Protein AF-A0ABD0Q8F1-F1 (afdb_monomer)

Structure (mmCIF, N/CA/C/O backbone):
data_AF-A0ABD0Q8F1-F1
#
_entry.id   AF-A0ABD0Q8F1-F1
#
loop_
_atom_site.group_PDB
_atom_site.id
_atom_site.type_symbol
_atom_site.label_atom_id
_atom_site.label_alt_id
_atom_site.label_comp_id
_atom_site.label_asym_id
_atom_site.label_entity_id
_atom_site.label_seq_id
_atom_site.pdbx_PDB_ins_code
_atom_site.Cartn_x
_atom_site.Cartn_y
_atom_site.Cartn_z
_atom_site.occupancy
_atom_site.B_iso_or_equiv
_atom_site.auth_seq_id
_atom_site.auth_comp_id
_atom_site.auth_asym_id
_atom_site.auth_atom_id
_atom_site.pdbx_PDB_model_num
ATOM 1 N N . MET A 1 1 ? 2.020 20.672 23.307 1.00 66.81 1 MET A N 1
ATOM 2 C CA . MET A 1 1 ? 1.617 19.464 22.562 1.00 66.81 1 MET A CA 1
ATOM 3 C C . MET A 1 1 ? 1.369 18.259 23.463 1.00 66.81 1 MET A C 1
ATOM 5 O O . MET A 1 1 ? 0.350 17.664 23.202 1.00 66.81 1 MET A O 1
ATOM 9 N N . LYS A 1 2 ? 2.127 17.978 24.544 1.00 84.62 2 LYS A N 1
ATOM 10 C CA . LYS A 1 2 ? 1.767 17.025 25.640 1.00 84.62 2 LYS A CA 1
ATOM 11 C C . LYS A 1 2 ? 0.904 15.825 25.170 1.00 84.62 2 LYS A C 1
ATOM 13 O O . LYS A 1 2 ? 1.279 15.188 24.199 1.00 84.62 2 LYS A O 1
ATOM 18 N N . GLU A 1 3 ? -0.254 15.592 25.784 1.00 91.06 3 GLU A N 1
ATOM 19 C CA . GLU A 1 3 ? -1.207 14.529 25.414 1.00 91.06 3 GLU A CA 1
ATOM 20 C C . GLU A 1 3 ? -2.089 14.873 24.198 1.00 91.06 3 GLU A C 1
ATOM 22 O O . GLU A 1 3 ? -2.917 14.076 23.775 1.00 91.06 3 GLU A O 1
ATOM 27 N N . ASN A 1 4 ? -1.942 16.068 23.621 1.00 94.69 4 ASN A N 1
ATOM 28 C CA . ASN A 1 4 ? -2.780 16.535 22.513 1.00 94.69 4 ASN A CA 1
ATOM 29 C C . ASN A 1 4 ? -2.242 16.097 21.138 1.00 94.69 4 ASN A C 1
ATOM 31 O O . ASN A 1 4 ? -2.819 16.468 20.119 1.00 94.69 4 ASN A O 1
ATOM 35 N N . PHE A 1 5 ? -1.117 15.380 21.087 1.00 96.12 5 PHE A N 1
ATOM 36 C CA . PHE A 1 5 ? -0.529 14.874 19.850 1.00 96.12 5 PHE A CA 1
ATOM 37 C C . PHE A 1 5 ? 0.034 13.468 20.063 1.00 96.12 5 PHE A C 1
ATOM 39 O O . PHE A 1 5 ? 0.900 13.2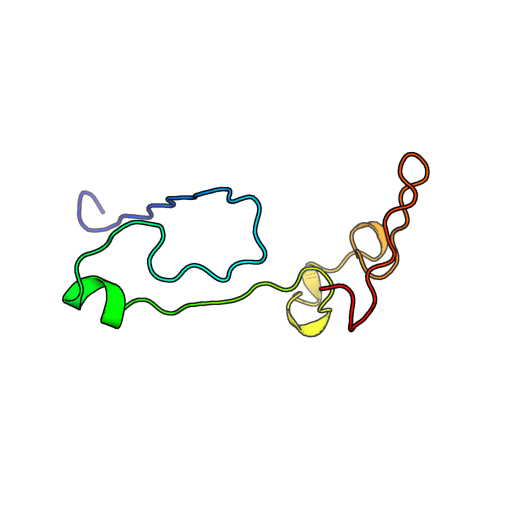70 20.912 1.00 96.12 5 PHE A O 1
ATOM 46 N N . LEU A 1 6 ? -0.426 12.513 19.255 1.00 95.38 6 LEU A N 1
ATOM 47 C CA . LEU A 1 6 ? 0.040 11.130 19.257 1.00 95.38 6 LEU A CA 1
ATOM 48 C C . LEU A 1 6 ? 0.037 10.589 17.825 1.00 95.38 6 LEU A C 1
ATOM 50 O O . LEU A 1 6 ? -0.967 10.694 17.124 1.00 95.38 6 LEU A O 1
ATOM 54 N N . ILE A 1 7 ? 1.138 9.955 17.426 1.00 97.19 7 ILE A N 1
ATOM 55 C CA . ILE A 1 7 ? 1.191 9.061 16.266 1.00 97.19 7 ILE A CA 1
ATOM 56 C C . ILE A 1 7 ? 1.600 7.692 16.798 1.00 97.19 7 ILE A C 1
ATOM 58 O O . ILE A 1 7 ? 2.650 7.559 17.426 1.00 97.19 7 ILE A O 1
ATOM 62 N N . LYS A 1 8 ? 0.765 6.682 16.559 1.00 96.62 8 LYS A N 1
ATOM 63 C CA . LYS A 1 8 ? 1.018 5.295 16.950 1.00 96.62 8 LYS A CA 1
ATOM 64 C C . LYS A 1 8 ? 0.945 4.417 15.707 1.00 96.62 8 LYS A C 1
ATOM 66 O O . LYS A 1 8 ? -0.031 4.493 14.969 1.00 96.62 8 LYS A O 1
ATOM 71 N N . ILE A 1 9 ? 1.974 3.600 15.496 1.00 98.06 9 ILE A N 1
ATOM 72 C CA . ILE A 1 9 ? 2.035 2.622 14.408 1.00 98.06 9 ILE A CA 1
ATOM 73 C C . ILE A 1 9 ? 2.106 1.241 15.049 1.00 98.06 9 ILE A C 1
ATOM 75 O O . ILE A 1 9 ? 3.050 0.930 15.773 1.00 98.06 9 ILE A O 1
ATOM 79 N N . GLU A 1 10 ? 1.089 0.429 14.797 1.00 97.94 10 GLU A N 1
ATOM 80 C CA . GLU A 1 10 ? 1.008 -0.964 15.228 1.00 97.94 10 GLU A CA 1
ATOM 81 C C . GLU A 1 10 ? 0.981 -1.824 13.963 1.00 97.94 10 GLU A C 1
ATOM 83 O O . GLU A 1 10 ? 0.297 -1.484 13.001 1.00 97.94 10 GLU A O 1
ATOM 88 N N . THR A 1 11 ? 1.753 -2.912 13.913 1.00 98.06 11 THR A N 1
ATOM 89 C CA . THR A 1 11 ? 1.924 -3.689 12.673 1.00 98.06 11 THR A CA 1
ATOM 90 C C . THR A 1 11 ? 1.946 -5.184 12.948 1.00 98.06 11 THR A C 1
ATOM 92 O O . THR A 1 11 ? 2.669 -5.653 13.827 1.00 98.06 11 THR A O 1
ATOM 95 N N . TRP A 1 12 ? 1.190 -5.937 12.149 1.00 98.12 12 TRP A N 1
ATOM 96 C CA . TRP A 1 12 ? 1.228 -7.396 12.099 1.00 98.12 12 TRP A CA 1
ATOM 97 C C . TRP A 1 12 ? 1.744 -7.869 10.742 1.00 98.12 12 TRP A C 1
ATOM 99 O O . TRP A 1 12 ? 1.202 -7.500 9.707 1.00 98.12 12 TRP A O 1
ATOM 109 N N . HIS A 1 13 ? 2.746 -8.748 10.754 1.00 97.94 13 HIS A N 1
ATOM 110 C CA . HIS A 1 13 ? 3.175 -9.478 9.562 1.00 97.94 13 HIS A CA 1
ATOM 111 C C . HIS A 1 13 ? 2.456 -10.828 9.540 1.00 97.94 13 HIS A C 1
ATOM 113 O O . HIS A 1 13 ? 2.644 -11.644 10.448 1.00 97.94 13 HIS A O 1
ATOM 119 N N . LYS A 1 14 ? 1.608 -11.058 8.535 1.00 97.06 14 LYS A N 1
ATOM 120 C CA . LYS A 1 14 ? 0.868 -12.313 8.353 1.00 97.06 14 LYS A CA 1
ATOM 121 C C . LYS A 1 14 ? 1.326 -13.010 7.068 1.00 97.06 14 LYS A C 1
ATOM 123 O O . LYS A 1 14 ? 1.620 -12.326 6.091 1.00 97.06 14 LYS A O 1
ATOM 128 N N . PRO A 1 15 ? 1.414 -14.351 7.052 1.00 97.69 15 PRO A N 1
ATOM 129 C CA . PRO A 1 15 ? 1.750 -15.114 5.852 1.00 97.69 15 PRO A CA 1
ATOM 130 C C . PRO A 1 15 ? 0.508 -15.302 4.957 1.00 97.69 15 PRO A C 1
ATOM 132 O O . PRO A 1 15 ? 0.128 -16.430 4.653 1.00 97.69 15 PRO A O 1
ATOM 135 N N . ASP A 1 16 ? -0.152 -14.204 4.587 1.00 96.19 16 ASP A N 1
ATOM 136 C CA . ASP A 1 16 ? -1.325 -14.169 3.707 1.00 96.19 16 ASP A CA 1
ATOM 137 C C . ASP A 1 16 ? -1.234 -13.002 2.704 1.00 96.19 16 ASP A C 1
ATOM 139 O O . ASP A 1 16 ? -0.188 -12.367 2.576 1.00 96.19 16 ASP A O 1
ATOM 143 N N . MET A 1 17 ? -2.326 -12.739 1.979 1.00 96.31 17 MET A N 1
ATOM 144 C CA . MET A 1 17 ? -2.424 -11.665 0.981 1.00 96.31 17 MET A CA 1
ATOM 145 C C . MET A 1 17 ? -3.281 -10.479 1.463 1.00 96.31 17 MET A C 1
ATOM 147 O O . MET A 1 17 ? -3.945 -9.833 0.657 1.00 96.31 17 MET A O 1
ATOM 151 N N . GLY A 1 18 ? -3.324 -10.207 2.773 1.00 95.12 18 GLY A N 1
ATOM 152 C CA . GLY A 1 18 ? -4.076 -9.074 3.333 1.00 95.12 18 GLY A CA 1
ATOM 153 C C . GLY A 1 18 ? -5.596 -9.269 3.339 1.00 95.12 18 GLY A C 1
ATOM 154 O O . GLY A 1 18 ? -6.344 -8.319 3.127 1.00 95.12 18 GLY A O 1
ATOM 155 N N . GLN A 1 19 ? -6.044 -10.510 3.549 1.00 94.12 19 GLN A N 1
ATOM 156 C CA . GLN A 1 19 ? -7.458 -10.921 3.499 1.00 94.12 19 GLN A CA 1
ATOM 157 C C . GLN A 1 19 ? -8.143 -10.919 4.879 1.00 94.12 19 GLN A C 1
ATOM 159 O O . GLN A 1 19 ? -9.341 -11.173 4.973 1.00 94.12 19 GLN A O 1
ATOM 164 N N . GLN A 1 20 ? -7.385 -10.699 5.958 1.00 95.69 20 GLN A N 1
ATOM 165 C CA . GLN A 1 20 ? -7.908 -10.674 7.324 1.00 95.69 20 GLN A CA 1
ATOM 166 C C . GLN A 1 20 ? -8.409 -9.277 7.697 1.00 95.69 20 GLN A C 1
ATOM 168 O O . GLN A 1 20 ? -7.614 -8.346 7.834 1.00 95.69 20 GLN A O 1
ATOM 173 N N . ASP A 1 21 ? -9.706 -9.161 7.966 1.00 96.00 21 ASP A N 1
ATOM 174 C CA . ASP A 1 21 ? -10.278 -7.960 8.573 1.00 96.00 21 ASP A CA 1
ATOM 175 C C . ASP A 1 21 ? -9.920 -7.867 10.063 1.00 96.00 21 ASP A C 1
ATOM 177 O O . ASP A 1 21 ? -9.865 -8.871 10.775 1.00 96.00 21 ASP A O 1
ATOM 181 N N . ASN A 1 22 ? -9.712 -6.642 10.555 1.00 97.00 22 ASN A N 1
ATOM 182 C CA . ASN A 1 22 ? -9.502 -6.336 11.973 1.00 97.00 22 ASN A CA 1
ATOM 183 C C . ASN A 1 22 ? -8.424 -7.199 12.673 1.00 97.00 22 ASN A C 1
ATOM 185 O O . ASN A 1 22 ? -8.609 -7.661 13.800 1.00 97.00 22 ASN A O 1
ATOM 189 N N . VAL A 1 23 ? -7.262 -7.397 12.038 1.00 97.88 23 VAL A N 1
ATOM 190 C CA . VAL A 1 23 ? -6.152 -8.213 12.585 1.00 97.88 23 VAL A CA 1
ATOM 191 C C . VAL A 1 23 ? -5.644 -7.743 13.961 1.00 97.88 23 VAL A C 1
ATOM 193 O O . VAL A 1 23 ? -5.035 -8.514 14.704 1.00 97.88 23 VAL A O 1
ATOM 196 N N . HIS A 1 24 ? -5.902 -6.482 14.314 1.00 97.88 24 HIS A N 1
ATOM 197 C CA . HIS A 1 24 ? -5.551 -5.889 15.605 1.00 97.88 24 HIS A CA 1
ATOM 198 C C . HIS A 1 24 ? -6.591 -6.138 16.708 1.00 97.88 24 HIS A C 1
ATOM 200 O O . HIS A 1 24 ? -6.326 -5.805 17.860 1.00 97.88 24 HIS A O 1
ATOM 206 N N . GLY A 1 25 ? -7.747 -6.727 16.384 1.00 97.50 25 GLY A N 1
ATOM 207 C CA . GLY A 1 25 ? -8.785 -7.054 17.360 1.00 97.50 25 GLY A CA 1
ATOM 208 C C . GLY A 1 25 ? -9.419 -5.825 18.014 1.00 97.50 25 GLY A C 1
ATOM 209 O O . GLY A 1 25 ? -9.726 -5.861 19.204 1.00 97.50 25 GLY A O 1
ATOM 210 N N . LEU A 1 26 ? -9.590 -4.735 17.260 1.00 98.12 26 LEU A N 1
ATOM 211 C CA . LEU A 1 26 ? -10.282 -3.535 17.732 1.00 98.12 26 LEU A CA 1
ATOM 212 C C . LEU A 1 26 ? -11.755 -3.843 18.008 1.00 98.12 26 LEU A C 1
ATOM 214 O O . LEU A 1 26 ? -12.351 -4.721 17.377 1.00 98.12 26 LEU A O 1
ATOM 218 N N . ASP A 1 27 ? -12.359 -3.099 18.931 1.00 98.19 27 ASP A N 1
ATOM 219 C CA . ASP A 1 27 ? -13.794 -3.200 19.166 1.00 98.19 27 ASP A CA 1
ATOM 220 C C . ASP A 1 27 ? -14.592 -2.763 17.914 1.00 98.19 27 ASP A C 1
ATOM 222 O O . ASP A 1 27 ? -14.089 -1.988 17.089 1.00 98.19 27 ASP A O 1
ATOM 226 N N . PRO A 1 28 ? -15.845 -3.229 17.751 1.00 97.94 28 PRO A N 1
ATOM 227 C CA . PRO A 1 28 ? -16.625 -2.962 16.546 1.00 97.94 28 PRO A CA 1
ATOM 228 C C . PRO A 1 28 ? -16.861 -1.478 16.245 1.00 97.94 28 PRO A C 1
ATOM 230 O O . PRO A 1 28 ? -16.999 -1.120 15.076 1.00 97.94 28 PRO A O 1
ATOM 233 N N . ASP A 1 29 ? -16.939 -0.609 17.254 1.00 98.00 29 ASP A N 1
ATOM 234 C CA . ASP A 1 29 ? -17.251 0.808 17.045 1.00 98.00 29 ASP A CA 1
ATOM 235 C C . ASP A 1 29 ? -16.015 1.622 16.665 1.00 98.00 29 ASP A C 1
ATOM 237 O O . ASP A 1 29 ? -16.126 2.580 15.893 1.00 98.00 29 ASP A O 1
ATOM 241 N N . THR A 1 30 ? -14.838 1.218 17.145 1.00 97.81 30 THR A N 1
ATOM 242 C CA . THR A 1 30 ? -13.559 1.727 16.644 1.00 97.81 30 THR A CA 1
ATOM 243 C C . THR A 1 30 ? -13.289 1.218 15.230 1.00 97.81 30 THR A C 1
ATOM 245 O O . THR A 1 30 ? -12.993 2.027 14.355 1.00 97.81 30 THR A O 1
ATOM 248 N N . TRP A 1 31 ? -13.454 -0.086 14.969 1.00 98.00 31 TRP A N 1
ATOM 249 C CA 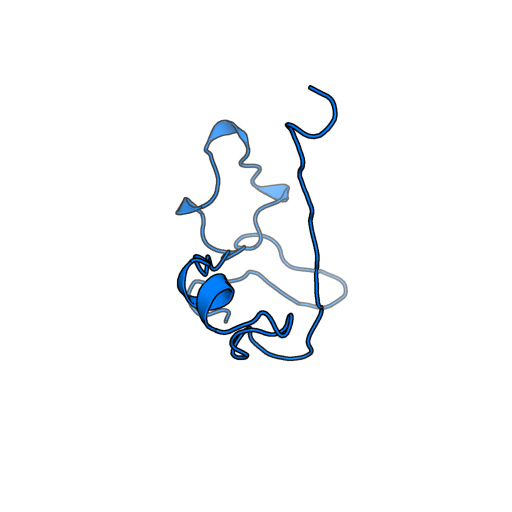. TRP A 1 31 ? -13.168 -0.689 13.657 1.00 98.00 31 TRP A CA 1
ATOM 250 C C . TRP A 1 31 ? -13.995 -0.077 12.519 1.00 98.00 31 TRP A C 1
ATOM 252 O O . TRP A 1 31 ? -13.456 0.202 11.456 1.00 98.00 31 TRP A O 1
ATOM 262 N N . LYS A 1 32 ? -15.277 0.237 12.753 1.00 97.62 32 LYS A N 1
ATOM 263 C CA . LYS A 1 32 ? -16.136 0.923 11.762 1.00 97.62 32 LYS A CA 1
ATOM 264 C C . LYS A 1 32 ? -15.608 2.287 11.303 1.00 97.62 32 LYS A C 1
ATOM 266 O O . LYS A 1 32 ? -16.064 2.785 10.281 1.00 97.62 32 LYS A O 1
ATOM 271 N N . LYS A 1 33 ? -14.728 2.924 12.083 1.00 97.94 33 LYS A N 1
ATOM 272 C CA . LYS A 1 33 ? -14.134 4.236 11.779 1.00 97.94 33 LYS A CA 1
ATOM 273 C C . LYS A 1 33 ? -12.745 4.116 11.145 1.00 97.94 33 LYS A C 1
ATOM 275 O O . LYS A 1 33 ? -12.109 5.141 10.920 1.00 97.94 33 LYS A O 1
ATOM 280 N N . VAL A 1 34 ? -12.249 2.896 10.935 1.00 98.00 34 VAL A N 1
ATOM 281 C CA . VAL A 1 34 ? -10.942 2.644 10.328 1.00 98.00 34 VAL A CA 1
ATOM 282 C C . VAL A 1 34 ? -11.095 2.580 8.814 1.00 98.00 34 VAL A C 1
ATOM 284 O O . VAL A 1 34 ? -11.868 1.774 8.300 1.00 98.00 34 VAL A O 1
ATOM 287 N N . ASP A 1 35 ? -10.305 3.385 8.109 1.00 97.75 35 ASP A N 1
ATOM 288 C CA . ASP A 1 35 ? -10.155 3.278 6.662 1.00 97.75 35 ASP A CA 1
ATOM 289 C C . ASP A 1 35 ? -9.096 2.224 6.323 1.00 97.75 35 ASP A C 1
ATOM 291 O O . ASP A 1 35 ? -7.951 2.291 6.782 1.00 97.75 35 ASP A O 1
ATOM 295 N N . VAL A 1 36 ? -9.474 1.249 5.497 1.00 97.00 36 VAL A N 1
ATOM 296 C CA . VAL A 1 36 ? -8.542 0.251 4.964 1.00 97.00 36 VAL A CA 1
ATOM 297 C C . VAL A 1 36 ? -7.947 0.784 3.666 1.00 97.00 36 VAL A C 1
ATOM 299 O O . VAL A 1 36 ? -8.652 0.962 2.674 1.00 97.00 36 VAL A O 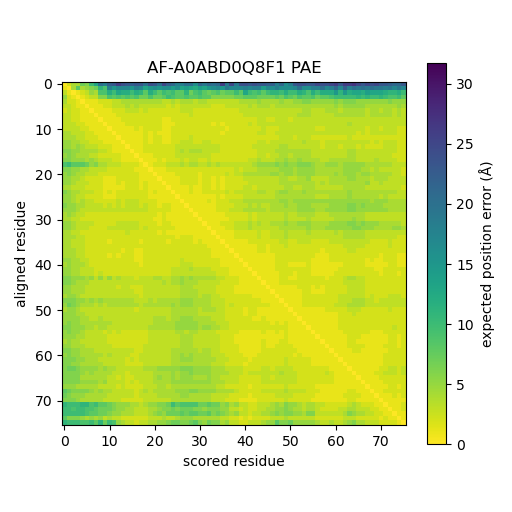1
ATOM 302 N N . VAL A 1 37 ? -6.635 1.024 3.668 1.00 97.44 37 VAL A N 1
ATOM 303 C CA . VAL A 1 37 ? -5.888 1.508 2.501 1.00 97.44 37 VAL A CA 1
ATOM 304 C C . VAL A 1 37 ? -4.896 0.439 2.059 1.00 97.44 37 VAL A C 1
ATOM 306 O O . VAL A 1 37 ? -3.995 0.066 2.810 1.00 97.44 37 VAL A O 1
ATOM 309 N N . TYR A 1 38 ? -5.047 -0.040 0.825 1.00 97.12 38 TYR A N 1
ATOM 310 C CA . TYR A 1 38 ? -4.113 -0.980 0.210 1.00 97.12 38 TYR A CA 1
ATOM 311 C C . TYR A 1 38 ? -3.010 -0.225 -0.526 1.00 97.12 38 TYR A C 1
ATOM 313 O O . TYR A 1 38 ? -3.294 0.611 -1.379 1.00 97.12 38 TYR A O 1
ATOM 321 N N . ILE A 1 39 ? -1.757 -0.569 -0.231 1.00 97.31 39 ILE A N 1
ATOM 322 C CA . ILE A 1 39 ? -0.586 -0.041 -0.935 1.00 97.31 39 ILE A CA 1
ATOM 323 C C . ILE A 1 39 ? -0.124 -1.088 -1.950 1.00 97.31 39 ILE A C 1
ATOM 325 O O . ILE A 1 39 ? 0.129 -2.240 -1.590 1.00 97.31 39 ILE A O 1
ATOM 329 N N . ASP A 1 40 ? -0.015 -0.698 -3.218 1.00 97.62 40 ASP A N 1
ATOM 330 C CA . ASP A 1 40 ? 0.541 -1.537 -4.278 1.00 97.62 40 ASP A CA 1
ATOM 331 C C . ASP A 1 40 ? 1.924 -1.031 -4.685 1.00 97.62 40 ASP A C 1
ATOM 333 O O . ASP A 1 40 ? 2.064 0.008 -5.322 1.00 97.62 40 ASP A O 1
ATOM 337 N N . ILE A 1 41 ? 2.960 -1.793 -4.340 1.00 97.81 41 ILE A N 1
ATOM 338 C CA . ILE A 1 41 ? 4.348 -1.414 -4.621 1.00 97.81 41 ILE A CA 1
ATOM 339 C C . ILE A 1 41 ? 4.697 -1.421 -6.119 1.00 97.81 41 ILE A C 1
ATOM 341 O O . ILE A 1 41 ? 5.730 -0.873 -6.494 1.00 97.81 41 ILE A O 1
ATOM 345 N N . ALA A 1 42 ? 3.876 -2.041 -6.972 1.00 97.94 42 ALA A N 1
ATOM 346 C CA . ALA A 1 42 ? 4.052 -2.028 -8.424 1.00 97.94 42 ALA A CA 1
ATOM 347 C C . ALA A 1 42 ? 3.219 -0.930 -9.115 1.00 97.94 42 ALA A C 1
ATOM 349 O O . ALA A 1 42 ? 3.374 -0.698 -10.314 1.00 97.94 42 ALA A O 1
ATOM 350 N N . ASP A 1 43 ? 2.340 -0.236 -8.387 1.00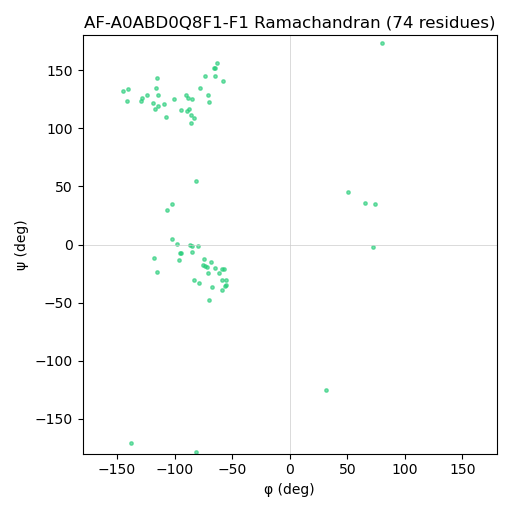 97.50 43 ASP A N 1
ATOM 351 C CA . ASP A 1 43 ? 1.491 0.808 -8.953 1.00 97.50 43 ASP A CA 1
ATOM 352 C C . ASP A 1 43 ? 2.218 2.156 -8.981 1.00 97.50 43 ASP A C 1
ATOM 354 O O . ASP A 1 43 ? 2.351 2.865 -7.980 1.00 97.50 43 ASP A O 1
ATOM 358 N N . ARG A 1 44 ? 2.655 2.554 -10.179 1.00 95.50 44 ARG A N 1
ATOM 359 C CA . ARG A 1 44 ? 3.363 3.820 -10.391 1.00 95.50 44 ARG A CA 1
ATOM 360 C C . ARG A 1 44 ? 2.526 5.048 -10.019 1.00 95.50 44 ARG A C 1
ATOM 362 O O . ARG A 1 44 ? 3.122 6.087 -9.723 1.00 95.50 44 ARG A O 1
ATOM 369 N N . SER A 1 45 ? 1.194 4.953 -10.038 1.00 96.75 45 SER A N 1
ATOM 370 C CA . SER A 1 45 ? 0.301 6.069 -9.709 1.00 96.75 45 SER A CA 1
ATOM 371 C C . SER A 1 45 ? 0.279 6.409 -8.214 1.00 96.75 45 SER A C 1
ATOM 373 O O . SER A 1 45 ? -0.038 7.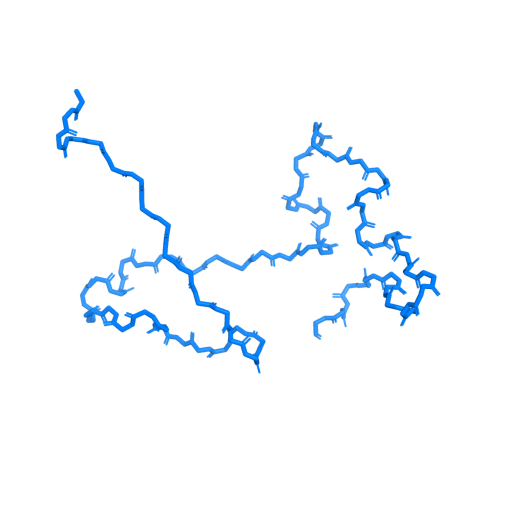542 -7.864 1.00 96.75 45 SER A O 1
ATOM 375 N N . GLN A 1 46 ? 0.700 5.480 -7.346 1.00 97.44 46 GLN A N 1
ATOM 376 C CA . GLN A 1 46 ? 0.800 5.688 -5.894 1.00 97.44 46 GLN A CA 1
ATOM 377 C C . GLN A 1 46 ? 2.116 6.352 -5.463 1.00 97.44 46 GLN A C 1
ATOM 379 O O . GLN A 1 46 ? 2.325 6.607 -4.278 1.00 97.44 46 GLN A O 1
ATOM 384 N N . VAL A 1 47 ? 3.015 6.634 -6.410 1.00 97.88 47 VAL A N 1
ATOM 385 C CA . VAL A 1 47 ? 4.320 7.245 -6.139 1.00 97.88 47 VAL A CA 1
ATOM 386 C C . VAL A 1 47 ? 4.338 8.678 -6.657 1.00 97.88 47 VAL A C 1
ATOM 388 O O . VAL A 1 47 ? 4.207 8.932 -7.858 1.00 97.88 47 VAL A O 1
ATOM 391 N N . GLU A 1 48 ? 4.579 9.624 -5.757 1.00 98.25 48 GLU A N 1
ATOM 392 C CA . GLU A 1 48 ? 4.731 11.035 -6.103 1.00 98.25 48 GLU A CA 1
ATOM 393 C C . GLU A 1 48 ? 5.875 11.246 -7.116 1.00 98.25 48 GLU A C 1
ATOM 395 O O . GLU A 1 48 ? 6.938 10.627 -6.998 1.00 98.25 48 GLU A O 1
ATOM 400 N N . PRO A 1 49 ? 5.726 12.138 -8.116 1.00 97.62 49 PRO A N 1
ATOM 401 C CA . PRO A 1 49 ? 6.741 12.329 -9.153 1.00 97.62 49 PRO A CA 1
ATOM 402 C C . PRO A 1 49 ? 8.136 12.672 -8.618 1.00 97.62 49 PRO A C 1
ATOM 404 O O . PRO A 1 49 ? 9.126 12.234 -9.195 1.00 97.62 49 PRO A O 1
ATOM 407 N N . LYS A 1 50 ? 8.210 13.423 -7.512 1.00 98.19 50 LYS A N 1
ATOM 408 C CA . LYS A 1 50 ? 9.466 13.835 -6.862 1.00 98.19 50 LYS A CA 1
ATOM 409 C C . LYS A 1 50 ? 10.209 12.689 -6.163 1.00 98.19 50 LYS A C 1
ATOM 411 O O . LYS A 1 50 ? 11.416 12.791 -5.979 1.00 98.19 50 LYS A O 1
ATOM 416 N N . ASP A 1 51 ? 9.490 11.639 -5.770 1.00 98.31 51 ASP A N 1
ATOM 417 C CA . ASP A 1 51 ? 10.034 10.524 -4.989 1.00 98.31 51 ASP A CA 1
ATOM 418 C C . ASP A 1 51 ? 10.433 9.348 -5.892 1.00 98.31 51 ASP A C 1
ATOM 420 O O . ASP A 1 51 ? 11.143 8.439 -5.469 1.00 98.31 51 ASP A O 1
ATOM 424 N N . TYR A 1 52 ? 10.008 9.365 -7.158 1.00 98.38 52 TYR A N 1
ATOM 425 C CA . TYR A 1 52 ? 10.286 8.286 -8.090 1.00 98.38 52 TYR A CA 1
ATOM 426 C C . TYR A 1 52 ? 11.747 8.216 -8.517 1.00 98.38 52 TYR A C 1
ATOM 428 O O . TYR A 1 52 ? 12.296 9.165 -9.080 1.00 98.38 52 TYR A O 1
ATOM 436 N N . LYS A 1 53 ? 12.313 7.017 -8.382 1.00 98.31 53 LYS A N 1
ATOM 437 C CA . LYS A 1 53 ? 13.617 6.658 -8.931 1.00 98.31 53 LYS A CA 1
ATOM 438 C C . LYS A 1 53 ? 13.510 5.360 -9.737 1.00 98.31 53 LYS A C 1
ATOM 440 O O . LYS A 1 53 ? 13.018 4.368 -9.197 1.00 98.31 53 LYS A O 1
ATOM 445 N N . PRO A 1 54 ? 13.947 5.321 -11.011 1.00 97.44 54 PRO A N 1
ATOM 446 C CA . PRO A 1 54 ? 13.881 4.111 -11.835 1.00 97.44 54 PRO A CA 1
ATOM 447 C C . PRO A 1 54 ? 14.565 2.880 -11.221 1.00 97.44 54 PRO A C 1
ATOM 449 O O . PRO A 1 54 ? 14.142 1.757 -11.479 1.00 97.44 54 PRO A O 1
ATOM 452 N N . GLU A 1 55 ? 15.615 3.082 -10.430 1.00 97.81 55 GLU A N 1
ATOM 453 C CA . GLU A 1 55 ? 16.372 2.039 -9.733 1.00 97.81 55 GLU A CA 1
ATOM 454 C C . GLU A 1 55 ? 15.656 1.458 -8.501 1.00 97.81 55 GLU A C 1
ATOM 456 O O . GLU A 1 55 ? 15.999 0.362 -8.062 1.00 97.81 55 GLU A O 1
ATOM 461 N N . GLU A 1 56 ? 14.649 2.159 -7.973 1.00 98.19 56 GLU A N 1
ATOM 462 C CA . GLU A 1 56 ? 13.810 1.734 -6.840 1.00 98.19 56 GLU A CA 1
ATOM 463 C C . GLU A 1 56 ? 12.433 1.218 -7.311 1.00 98.19 56 GLU A C 1
ATOM 465 O O . GLU A 1 56 ? 11.586 0.889 -6.486 1.00 98.19 56 GLU A O 1
ATOM 470 N N . ASP A 1 57 ? 12.206 1.124 -8.629 1.00 98.25 57 ASP A N 1
ATOM 471 C CA . ASP A 1 57 ? 10.934 0.740 -9.252 1.00 98.25 57 ASP A CA 1
ATOM 472 C C . ASP A 1 57 ? 10.780 -0.797 -9.367 1.00 98.25 57 ASP A C 1
ATOM 474 O O . ASP A 1 57 ? 11.461 -1.433 -10.189 1.00 98.25 57 ASP A O 1
ATOM 478 N N . PRO A 1 58 ? 9.859 -1.433 -8.612 1.00 98.25 58 PRO A N 1
ATOM 479 C CA . PRO A 1 58 ? 9.674 -2.886 -8.642 1.00 98.25 58 PRO A CA 1
ATOM 480 C C . PRO A 1 58 ? 9.168 -3.425 -9.98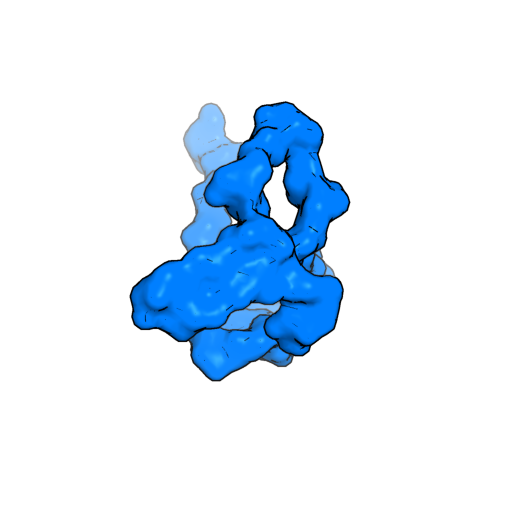4 1.00 98.25 58 PRO A C 1
ATOM 482 O O . PRO A 1 58 ? 9.360 -4.606 -10.282 1.00 98.25 58 PRO A O 1
ATOM 485 N N . THR A 1 59 ? 8.566 -2.573 -10.821 1.00 98.06 59 THR A N 1
ATOM 486 C CA . THR A 1 59 ? 8.126 -2.940 -12.178 1.00 98.06 59 THR A CA 1
ATOM 487 C C . THR A 1 59 ? 9.292 -3.056 -13.162 1.00 98.06 59 THR A C 1
ATOM 489 O O . THR A 1 59 ? 9.143 -3.597 -14.256 1.00 98.06 59 THR A O 1
ATOM 492 N N . LYS A 1 60 ? 10.479 -2.575 -12.772 1.00 97.94 60 LYS A N 1
ATOM 493 C CA . LYS A 1 60 ? 11.711 -2.618 -13.574 1.00 97.94 60 LYS A CA 1
ATOM 494 C C . LYS A 1 60 ? 12.789 -3.496 -12.950 1.00 97.94 60 LYS A C 1
ATOM 496 O O . LYS A 1 60 ? 13.667 -3.990 -13.656 1.00 97.94 60 LYS A O 1
ATOM 501 N N . PHE A 1 61 ? 12.735 -3.701 -11.638 1.00 98.19 61 PHE A N 1
ATOM 502 C CA . PHE A 1 61 ? 13.731 -4.470 -10.910 1.00 98.19 61 PHE A CA 1
ATOM 503 C C . PHE A 1 61 ? 13.552 -5.987 -11.074 1.00 98.19 61 PHE A C 1
ATOM 505 O O . PHE A 1 61 ? 12.466 -6.533 -10.889 1.00 98.19 61 PHE A O 1
ATOM 512 N N . LYS A 1 62 ? 14.660 -6.697 -11.316 1.00 98.31 62 LYS A N 1
ATOM 513 C CA . LYS A 1 62 ? 14.730 -8.160 -11.228 1.00 98.31 62 LYS A CA 1
ATOM 514 C C . LYS A 1 62 ? 15.906 -8.583 -10.360 1.00 98.31 62 LYS A C 1
ATOM 516 O O . LYS A 1 62 ? 17.058 -8.253 -10.639 1.00 98.31 62 LYS A O 1
ATOM 521 N N . SER A 1 63 ? 15.622 -9.360 -9.320 1.00 98.38 63 SER A N 1
ATOM 522 C CA . SER A 1 63 ? 16.648 -9.886 -8.422 1.00 98.38 63 SER A CA 1
ATOM 523 C C . SER A 1 63 ? 17.504 -10.937 -9.125 1.00 98.38 63 SER A C 1
ATOM 525 O O . SER A 1 63 ? 17.001 -11.977 -9.547 1.00 98.38 63 SER A O 1
ATOM 527 N N . VAL A 1 64 ? 18.820 -10.722 -9.165 1.00 98.44 64 VAL A N 1
ATOM 528 C CA . VAL A 1 64 ? 19.780 -11.691 -9.729 1.00 98.44 64 VAL A CA 1
ATOM 529 C C . VAL A 1 64 ? 19.865 -12.963 -8.880 1.00 98.44 64 VAL A C 1
ATOM 531 O O . VAL A 1 64 ? 19.997 -14.058 -9.414 1.00 98.44 64 VAL A O 1
ATOM 534 N N . LYS A 1 65 ? 19.769 -12.838 -7.551 1.00 98.56 65 LYS A N 1
ATOM 535 C CA . LYS A 1 65 ? 19.954 -13.969 -6.625 1.00 98.56 65 LYS A CA 1
ATOM 536 C C . LYS A 1 65 ? 18.727 -14.869 -6.520 1.00 98.56 65 LYS A C 1
ATOM 538 O O . LYS A 1 65 ? 18.870 -16.059 -6.275 1.00 98.56 65 LYS A O 1
ATOM 543 N N . THR A 1 66 ? 17.530 -14.294 -6.635 1.00 98.44 66 THR A N 1
ATOM 544 C CA . THR A 1 66 ? 16.268 -15.011 -6.370 1.00 98.44 66 THR A CA 1
ATOM 545 C C . THR A 1 66 ? 15.361 -15.117 -7.586 1.00 98.44 66 THR A C 1
ATOM 547 O O . THR A 1 66 ? 14.370 -15.836 -7.530 1.00 98.44 66 THR A O 1
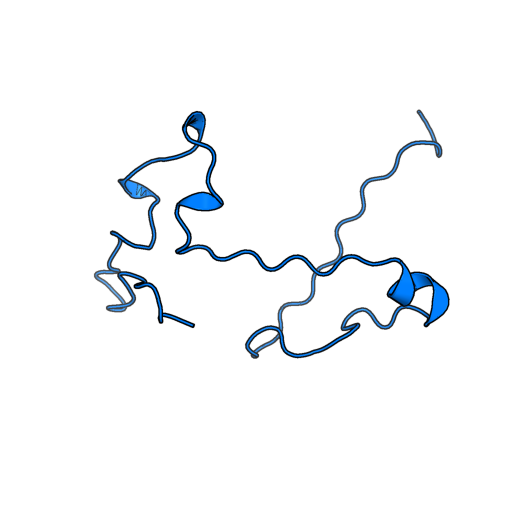ATOM 550 N N . GLY A 1 67 ? 15.646 -14.379 -8.660 1.00 98.06 67 GLY A N 1
ATOM 551 C CA . GLY A 1 67 ? 14.829 -14.353 -9.871 1.00 98.06 67 GLY A CA 1
ATOM 552 C C . GLY A 1 67 ? 13.491 -13.617 -9.744 1.00 98.06 67 GLY A C 1
ATOM 553 O O . GLY A 1 67 ? 12.787 -13.520 -10.743 1.00 98.06 67 GLY A O 1
ATOM 554 N N . ARG A 1 68 ? 13.137 -13.093 -8.558 1.00 98.38 68 ARG A N 1
ATOM 555 C CA . ARG A 1 68 ? 11.893 -12.335 -8.330 1.00 98.38 68 ARG A CA 1
ATOM 556 C C . ARG A 1 68 ? 11.881 -11.028 -9.127 1.00 98.38 68 ARG A C 1
ATOM 558 O O . ARG A 1 68 ? 12.917 -10.367 -9.230 1.00 98.38 68 ARG A O 1
ATOM 565 N N . GLY A 1 69 ? 10.695 -10.642 -9.589 1.00 97.50 69 GLY A N 1
ATOM 566 C CA . GLY A 1 69 ? 10.474 -9.452 -10.406 1.00 97.50 69 GLY A CA 1
ATOM 567 C C . GLY A 1 69 ? 10.814 -9.651 -11.895 1.00 97.50 69 GLY A C 1
ATOM 568 O O . GLY A 1 69 ? 11.365 -10.691 -12.279 1.00 97.50 69 GLY A O 1
ATOM 569 N N . PRO A 1 70 ? 10.514 -8.657 -12.745 1.00 97.94 70 PRO A N 1
ATOM 570 C CA . PRO A 1 70 ? 9.765 -7.436 -12.421 1.00 97.94 70 PRO A CA 1
ATOM 571 C C . PRO A 1 70 ? 8.307 -7.716 -12.044 1.00 97.94 70 PRO A C 1
ATOM 573 O O . PRO A 1 70 ? 7.732 -8.717 -12.471 1.00 97.94 70 PRO A O 1
ATOM 576 N N . LEU A 1 71 ? 7.727 -6.855 -11.210 1.00 98.12 71 LEU A N 1
ATOM 577 C CA . LEU A 1 71 ? 6.322 -6.950 -10.814 1.00 98.12 71 LEU A CA 1
ATOM 578 C C . LEU A 1 71 ? 5.448 -6.290 -11.890 1.00 98.12 71 LEU A C 1
ATOM 580 O O . LEU A 1 71 ? 5.500 -5.077 -12.073 1.00 98.12 71 LEU A O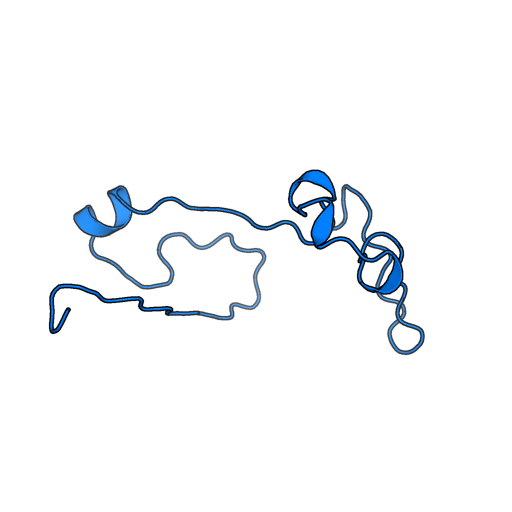 1
ATOM 584 N N . GLY A 1 72 ? 4.700 -7.099 -12.643 1.00 93.69 72 GLY A N 1
ATOM 585 C CA . GLY A 1 72 ? 3.728 -6.613 -13.628 1.00 93.69 72 GLY A CA 1
ATOM 586 C C . GLY A 1 72 ? 2.384 -6.220 -12.994 1.00 93.69 72 GLY A C 1
ATOM 587 O O . GLY A 1 72 ? 2.227 -6.354 -11.785 1.00 93.69 72 GLY A O 1
ATOM 588 N N . PRO A 1 73 ? 1.392 -5.783 -13.792 1.00 91.81 73 PRO A N 1
ATOM 589 C CA . PRO A 1 73 ? 0.071 -5.389 -13.283 1.00 91.81 73 PRO A CA 1
ATOM 590 C C . PRO A 1 73 ? -0.653 -6.479 -12.474 1.00 91.81 73 PRO A C 1
ATOM 592 O O . PRO A 1 73 ? -1.285 -6.173 -11.471 1.00 91.81 73 PRO A O 1
ATOM 595 N N . ASP A 1 74 ? -0.490 -7.748 -12.857 1.00 94.25 74 ASP A N 1
ATOM 596 C CA . ASP A 1 74 ? -1.140 -8.904 -12.220 1.00 94.25 74 ASP A CA 1
ATOM 597 C C . ASP A 1 74 ? -0.181 -9.677 -11.290 1.00 94.25 74 ASP A C 1
ATOM 599 O O . ASP A 1 74 ? -0.184 -10.904 -11.249 1.00 94.25 74 ASP A O 1
ATOM 603 N N . TRP A 1 75 ? 0.734 -8.980 -10.604 1.00 96.50 75 TRP A N 1
ATOM 604 C CA . TRP A 1 75 ? 1.750 -9.628 -9.756 1.00 96.50 75 TRP A CA 1
ATOM 605 C C . TRP A 1 75 ? 1.213 -10.192 -8.433 1.00 96.50 75 TRP A C 1
ATOM 607 O O . TRP A 1 75 ? 1.913 -10.980 -7.790 1.00 96.50 75 TRP A O 1
ATOM 617 N N . LYS A 1 76 ? 0.036 -9.725 -8.012 1.00 91.06 76 LYS A N 1
ATOM 618 C CA . LYS A 1 76 ? -0.638 -10.112 -6.771 1.00 91.06 76 LYS A CA 1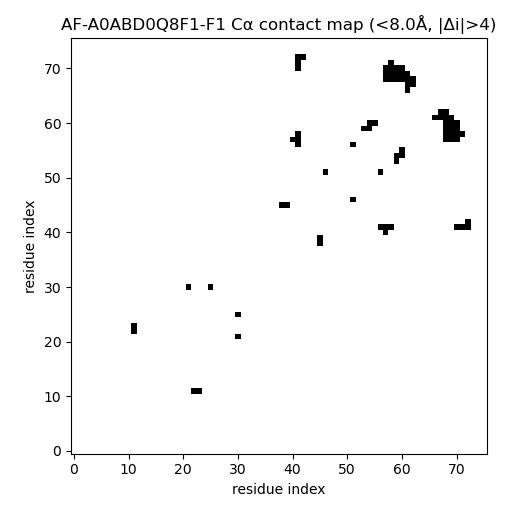
ATOM 619 C C . LYS A 1 76 ? -1.327 -11.463 -6.900 1.00 91.06 76 LYS A C 1
ATOM 621 O O . LYS A 1 76 ? -1.897 -11.746 -7.972 1.00 91.06 76 LYS A O 1
#

Solvent-accessible surface area (backbone atoms only — not comparable to full-atom values): 5513 Å² total; per-residue (Å²): 106,79,93,82,59,85,88,86,89,84,87,83,91,67,105,69,89,83,80,71,78,66,83,83,67,64,56,73,77,61,49,74,73,58,84,88,80,86,84,59,85,56,46,69,88,81,51,58,81,91,75,64,47,79,92,77,32,41,53,70,40,58,42,87,90,76,61,50,53,50,34,54,97,79,65,122

Nearest PDB structures (foldseek):
  8pqo-assembly1_A  TM=1.005E+00  e=9.134E-07  Homo sapiens
  1t27-assembly1_A  TM=1.004E+00  e=1.198E-06  Rattus norvegicus
  1kcm-assembly1_A-2  TM=1.009E+00  e=1.469E-06  Mus musculus
  2a1l-assembly1_A  TM=9.878E-01  e=1.373E-06  Rattus norvegicus
  1uw5-assembly4_D  TM=1.008E+00  e=2.528E-06  Homo sapiens

Radius of gyration: 17.3 Å; Cα contacts (8 Å, |Δi|>4): 39; chains: 1; bounding box: 37×35×39 Å

Organism: Cirrhinus mrigala (NCBI:txid683832)

Sequence (76 aa):
MKENFLIKIETWHKPDMGQQDNVHGLDPDTWKKVDVVYIDIADRSQVEPKDYKPEEDPTKFKSVKTGRGPLGPDWK

pLDDT: mean 96.58, std 4.05, range [66.81, 98.56]

InterPro domains:
  IPR001666 Phosphatidylinositol transfer protein [PTHR10658] (3-76)
  IPR023393 START-like domain superfamily [G3DSA:3.30.530.20] (1-76)
  IPR055261 Phosphatidylinositol transfer protein, N-terminal [PF02121] (1-76)

Mean predicted aligned error: 3.33 Å

Foldseek 3Di:
DVPPDDDDDDDDDDPDDPPDQPPVVDDPVVSVVDDDDDDDLQDPVVDDPVRDDLVSHLLNDADPVPRDDSQDPPND

Secondary structure (DSSP, 8-state):
-GGG----------SSSS--TTTT---HHHHTT-------TT-GGGS-TTT--GGG-TTT---TTT------TT--